Protein AF-A0A661MQG3-F1 (afdb_monomer_lite)

pLDDT: mean 91.05, std 12.56, range [43.84, 98.38]

Structure (mmCIF, N/CA/C/O backbone):
data_AF-A0A661MQG3-F1
#
_entry.id   AF-A0A661MQG3-F1
#
loop_
_atom_site.group_PDB
_atom_site.id
_atom_site.type_symbol
_atom_site.label_atom_id
_atom_site.label_alt_id
_atom_site.label_comp_id
_atom_site.label_asym_id
_atom_site.label_entity_id
_atom_site.label_seq_id
_atom_site.pdbx_PDB_ins_code
_atom_site.Cartn_x
_atom_site.Cartn_y
_atom_site.Cartn_z
_atom_site.occupancy
_atom_site.B_iso_or_equiv
_atom_site.auth_seq_id
_atom_site.auth_comp_id
_atom_site.auth_asym_id
_atom_site.auth_atom_id
_atom_site.pdbx_PDB_model_num
ATOM 1 N N . ALA A 1 1 ? -15.760 -5.664 32.650 1.00 43.84 1 ALA A N 1
ATOM 2 C CA . ALA A 1 1 ? -16.025 -4.884 31.423 1.00 43.84 1 ALA A CA 1
ATOM 3 C C . ALA A 1 1 ? -14.913 -5.163 30.416 1.00 43.84 1 ALA A C 1
ATOM 5 O O . ALA A 1 1 ? -13.755 -4.942 30.748 1.00 43.84 1 ALA A O 1
ATOM 6 N N . LYS A 1 2 ? -15.217 -5.725 29.237 1.00 50.94 2 LYS A N 1
ATOM 7 C CA . LYS A 1 2 ? -14.203 -5.898 28.185 1.00 50.94 2 LYS A CA 1
ATOM 8 C C . LYS A 1 2 ? -13.904 -4.511 27.613 1.00 50.94 2 LYS A C 1
ATOM 10 O O . LYS A 1 2 ? -14.799 -3.888 27.055 1.00 50.94 2 LYS A O 1
ATOM 15 N N . GLY A 1 3 ? -12.694 -4.007 27.856 1.00 52.34 3 GLY A N 1
ATOM 16 C CA . GLY A 1 3 ? -12.271 -2.675 27.428 1.00 52.34 3 GLY A CA 1
ATOM 17 C C . GLY A 1 3 ? -12.491 -2.482 25.929 1.00 52.34 3 GLY A C 1
ATOM 18 O O . GLY A 1 3 ? -12.221 -3.386 25.138 1.0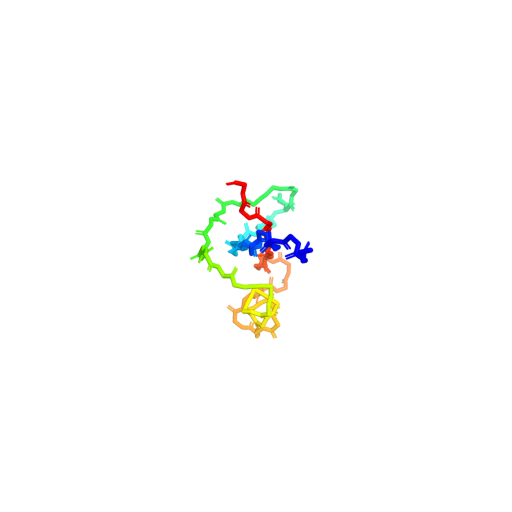0 52.34 3 GLY A O 1
ATOM 19 N N . ALA A 1 4 ? -13.011 -1.317 25.547 1.00 59.44 4 ALA A N 1
ATOM 20 C CA . ALA A 1 4 ? -13.220 -0.955 24.155 1.00 59.44 4 ALA A CA 1
ATOM 21 C C . ALA A 1 4 ? -11.879 -1.026 23.406 1.00 59.44 4 ALA A C 1
ATOM 23 O O . ALA A 1 4 ? -10.984 -0.206 23.614 1.00 59.44 4 ALA A O 1
ATOM 24 N N . LYS A 1 5 ? -11.719 -2.041 22.553 1.00 63.44 5 LYS A N 1
ATOM 25 C CA . LYS A 1 5 ? -10.570 -2.167 21.656 1.00 63.44 5 LYS A CA 1
ATOM 26 C C . LYS A 1 5 ? -10.589 -0.947 20.737 1.00 63.44 5 LYS A C 1
ATOM 28 O O . LYS A 1 5 ? -11.494 -0.831 19.914 1.00 63.44 5 LYS A O 1
ATOM 33 N N . ARG A 1 6 ? -9.620 -0.030 20.878 1.00 68.25 6 ARG A N 1
ATOM 34 C CA . ARG A 1 6 ? -9.423 1.041 19.889 1.00 68.25 6 ARG A CA 1
ATOM 35 C C . ARG A 1 6 ? -9.301 0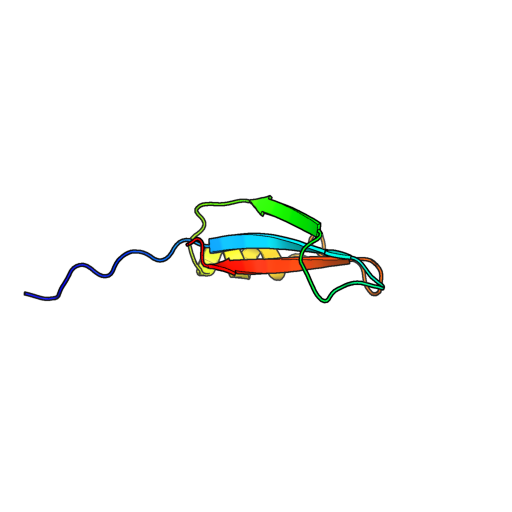.373 18.524 1.00 68.25 6 ARG A C 1
ATOM 37 O O . ARG A 1 6 ? -8.443 -0.490 18.330 1.00 68.25 6 ARG A O 1
ATOM 44 N N . MET A 1 7 ? -10.201 0.720 17.615 1.00 80.62 7 MET A N 1
ATOM 45 C CA . MET A 1 7 ? -10.233 0.136 16.284 1.00 80.62 7 MET A CA 1
ATOM 46 C C . MET A 1 7 ? -9.048 0.718 15.512 1.00 80.62 7 MET A C 1
ATOM 48 O O . MET A 1 7 ? -9.088 1.869 15.090 1.00 80.62 7 MET A O 1
ATOM 52 N N . THR A 1 8 ? -7.948 -0.035 15.430 1.00 90.94 8 THR A N 1
ATOM 53 C CA . THR A 1 8 ? -6.749 0.404 14.709 1.00 90.94 8 THR A CA 1
ATOM 54 C C . THR A 1 8 ? -7.116 0.649 13.254 1.00 90.94 8 THR A C 1
ATOM 56 O O . THR A 1 8 ? -7.618 -0.256 12.584 1.00 90.94 8 THR A O 1
ATOM 59 N N . LYS A 1 9 ? -6.874 1.872 12.789 1.00 96.56 9 LYS A N 1
ATOM 60 C CA . LYS A 1 9 ? -7.039 2.251 11.392 1.00 96.56 9 LYS A CA 1
ATOM 61 C C . LYS A 1 9 ? -5.737 2.050 10.635 1.00 96.56 9 LYS A C 1
ATOM 63 O O . LYS A 1 9 ? -4.656 2.072 11.225 1.00 96.56 9 LYS A O 1
ATOM 68 N N . TYR A 1 10 ? -5.862 1.820 9.340 1.00 97.44 10 TYR A N 1
ATOM 69 C CA . TYR A 1 10 ? -4.755 1.600 8.428 1.00 97.44 10 TYR A CA 1
ATOM 70 C C . TYR A 1 10 ? -4.841 2.574 7.257 1.00 97.44 10 TYR A C 1
ATOM 72 O O . TYR A 1 10 ? -5.917 3.045 6.877 1.00 97.44 10 TYR A O 1
ATOM 80 N N . LYS A 1 11 ? -3.684 2.856 6.673 1.00 97.94 11 LYS A N 1
ATOM 81 C CA . LYS A 1 11 ? -3.529 3.627 5.442 1.00 97.94 11 LYS A CA 1
ATOM 82 C C . LYS A 1 11 ? -2.784 2.785 4.415 1.00 97.94 11 LYS A C 1
ATOM 84 O O . LYS A 1 11 ? -1.927 1.984 4.787 1.00 97.94 11 LYS A O 1
ATOM 89 N N . ILE A 1 12 ? -3.096 2.994 3.143 1.00 98.38 12 ILE A N 1
ATOM 90 C CA . ILE A 1 12 ? -2.311 2.462 2.030 1.00 98.38 12 ILE A CA 1
ATOM 91 C C . ILE A 1 12 ? -1.199 3.445 1.718 1.00 98.38 12 ILE A C 1
ATOM 93 O O . ILE A 1 12 ? -1.440 4.654 1.644 1.00 98.38 12 ILE A O 1
ATOM 97 N N . VAL A 1 13 ? -0.004 2.921 1.510 1.00 97.88 13 VAL A N 1
ATOM 98 C CA . VAL A 1 13 ? 1.180 3.686 1.148 1.00 97.88 13 VAL A CA 1
ATOM 99 C C . VAL A 1 13 ? 1.848 3.066 -0.072 1.00 97.88 13 VAL A C 1
ATOM 101 O O . VAL A 1 13 ? 1.822 1.851 -0.220 1.00 97.88 13 VAL A O 1
ATOM 104 N N . ARG A 1 14 ? 2.440 3.881 -0.939 1.00 97.56 14 ARG A N 1
ATOM 105 C CA . ARG A 1 14 ? 3.158 3.419 -2.131 1.00 97.56 14 ARG A CA 1
ATOM 106 C C . ARG A 1 14 ? 4.658 3.459 -1.907 1.00 97.56 14 ARG A C 1
ATOM 108 O O . ARG A 1 14 ? 5.161 4.433 -1.354 1.00 97.56 14 ARG A O 1
ATOM 115 N N . PHE A 1 15 ? 5.346 2.423 -2.362 1.00 96.94 15 PHE A N 1
ATOM 116 C CA . PHE A 1 15 ? 6.799 2.332 -2.420 1.00 96.94 15 PHE A CA 1
ATOM 117 C C . PHE A 1 15 ? 7.234 2.266 -3.881 1.00 96.94 15 PHE A C 1
ATOM 119 O O . PHE A 1 15 ? 6.629 1.541 -4.669 1.00 96.94 15 PHE A O 1
ATOM 126 N N . GLU A 1 16 ? 8.288 2.993 -4.232 1.00 96.19 16 GLU A N 1
ATOM 127 C CA . GLU A 1 16 ? 8.832 3.057 -5.592 1.00 96.19 16 GLU A CA 1
ATOM 128 C C . GLU A 1 16 ? 10.287 2.578 -5.593 1.00 96.19 16 GLU A C 1
ATOM 130 O O . GLU A 1 16 ? 11.055 2.868 -4.671 1.00 96.19 16 GLU A O 1
ATOM 135 N N . PHE A 1 17 ? 10.680 1.828 -6.619 1.00 92.50 17 PHE A N 1
ATOM 136 C CA . PHE A 1 17 ? 12.061 1.394 -6.814 1.00 92.50 17 PHE A CA 1
ATOM 137 C C . PHE A 1 17 ? 12.901 2.504 -7.474 1.00 92.50 17 PHE A C 1
ATOM 139 O O . PHE A 1 17 ? 12.372 3.324 -8.222 1.00 92.50 17 PHE A O 1
ATOM 146 N N . PRO A 1 18 ? 14.224 2.553 -7.224 1.00 91.12 18 PRO A N 1
ATOM 147 C CA . PRO A 1 18 ? 14.996 1.638 -6.376 1.00 91.12 18 PRO A CA 1
ATOM 148 C C . PRO A 1 18 ? 14.889 1.935 -4.869 1.00 91.12 18 PRO A C 1
ATOM 150 O O . PRO A 1 18 ? 15.353 1.140 -4.058 1.00 91.12 18 PRO A O 1
ATOM 153 N N . ASN A 1 19 ? 14.297 3.064 -4.473 1.00 85.94 19 ASN A N 1
ATOM 154 C CA . ASN A 1 19 ? 14.284 3.533 -3.087 1.00 85.94 19 ASN A CA 1
ATOM 155 C C . ASN A 1 19 ? 13.006 3.120 -2.330 1.00 85.94 19 ASN A C 1
ATOM 157 O O . ASN A 1 19 ? 12.213 3.964 -1.917 1.00 85.94 19 ASN A O 1
ATOM 161 N N . CYS A 1 20 ? 12.823 1.817 -2.109 1.00 88.00 20 CYS A N 1
ATOM 162 C CA . CYS A 1 20 ? 11.623 1.265 -1.471 1.00 88.00 20 CYS A CA 1
ATOM 163 C C . CYS A 1 20 ? 11.714 1.155 0.067 1.00 88.00 20 CYS A C 1
ATOM 165 O O . CYS A 1 20 ? 10.953 0.408 0.679 1.00 88.00 20 CYS A O 1
ATOM 167 N N . PHE A 1 21 ? 12.651 1.862 0.710 1.00 90.06 21 PHE A N 1
ATOM 168 C CA . PHE A 1 21 ? 12.822 1.830 2.173 1.00 90.06 21 PHE A CA 1
ATOM 169 C C . PHE A 1 21 ? 11.781 2.667 2.922 1.00 90.06 21 PHE A C 1
ATOM 171 O O . PHE A 1 21 ? 11.504 2.408 4.092 1.00 90.06 21 PHE A O 1
ATOM 178 N N . SER A 1 22 ? 11.207 3.661 2.244 1.00 90.12 22 SER A N 1
ATOM 179 C CA . SER A 1 22 ? 10.197 4.561 2.788 1.00 90.12 22 SER A CA 1
ATOM 180 C C . SER A 1 22 ? 9.086 4.758 1.765 1.00 90.12 22 SER A C 1
ATOM 182 O O . SER A 1 22 ? 9.369 4.801 0.566 1.00 90.12 22 SER A O 1
ATOM 184 N N . PRO A 1 23 ? 7.831 4.906 2.209 1.00 92.38 23 PRO A N 1
ATOM 185 C CA . PRO A 1 23 ? 6.748 5.180 1.287 1.00 92.38 23 PRO A CA 1
ATOM 186 C C . PRO A 1 23 ? 6.888 6.578 0.679 1.00 92.38 23 PRO A C 1
ATOM 188 O O . PRO A 1 23 ? 7.168 7.547 1.388 1.00 92.38 23 PRO A O 1
ATOM 191 N N . THR A 1 24 ? 6.646 6.690 -0.623 1.00 93.75 24 THR A N 1
ATOM 192 C CA . THR A 1 24 ? 6.659 7.958 -1.364 1.00 93.75 24 THR A CA 1
ATOM 193 C C . THR A 1 24 ? 5.327 8.692 -1.244 1.00 93.75 24 THR A C 1
ATOM 195 O O . THR A 1 24 ? 5.289 9.922 -1.245 1.00 93.75 24 THR A O 1
ATOM 198 N N . GLN A 1 25 ? 4.224 7.951 -1.086 1.00 95.00 25 GLN A N 1
ATOM 199 C CA . GLN A 1 25 ? 2.877 8.518 -1.092 1.00 95.00 25 GLN A CA 1
ATOM 200 C C . GLN A 1 25 ? 1.906 7.756 -0.182 1.00 95.00 25 GLN 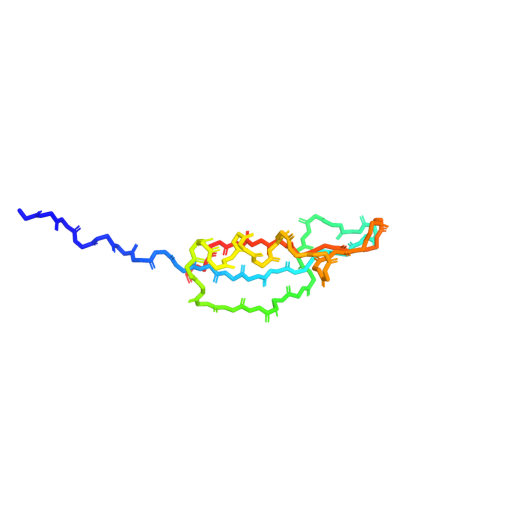A C 1
ATOM 202 O O . GLN A 1 25 ? 2.018 6.547 0.003 1.00 95.00 25 GLN A O 1
ATOM 207 N N . VAL A 1 26 ? 0.901 8.461 0.352 1.00 97.12 26 VAL A N 1
ATOM 208 C CA . VAL A 1 26 ? -0.289 7.860 0.976 1.00 97.12 26 VAL A CA 1
ATOM 209 C C . VAL A 1 26 ? -1.424 7.822 -0.048 1.00 97.12 26 VAL A C 1
ATOM 211 O O . VAL A 1 26 ? -1.813 8.864 -0.569 1.00 97.12 26 VAL A O 1
ATOM 214 N N . ILE A 1 27 ? -1.970 6.636 -0.317 1.00 97.50 27 ILE A N 1
ATOM 215 C CA . ILE A 1 27 ? -3.002 6.415 -1.345 1.00 97.50 27 ILE A CA 1
ATOM 216 C C . ILE A 1 27 ? -4.414 6.453 -0.743 1.00 97.50 27 ILE A C 1
ATOM 218 O O . ILE A 1 27 ? -5.324 7.046 -1.317 1.00 97.50 27 ILE A O 1
ATOM 222 N N . LYS A 1 28 ? -4.612 5.830 0.427 1.00 97.31 28 LYS A N 1
ATOM 223 C CA . LYS A 1 28 ? -5.901 5.752 1.149 1.00 97.31 28 LYS A CA 1
ATOM 224 C C . LYS A 1 28 ? -5.676 5.769 2.660 1.00 97.31 28 LYS A C 1
ATOM 226 O O . LYS A 1 28 ? -4.596 5.407 3.113 1.00 97.31 28 LYS A O 1
ATOM 231 N N . ARG A 1 29 ? -6.689 6.155 3.4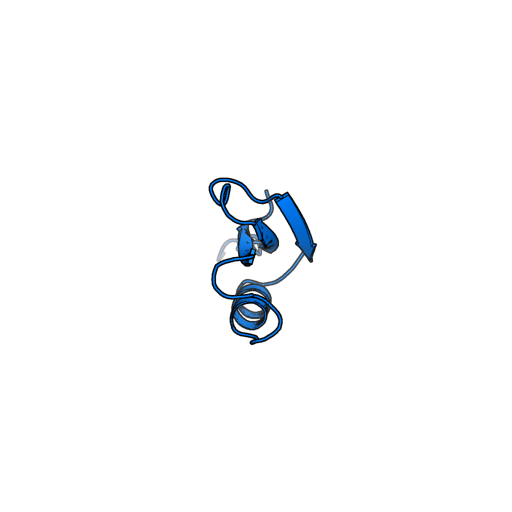41 1.00 97.44 29 ARG A N 1
ATOM 232 C CA . ARG A 1 29 ? -6.653 6.265 4.916 1.00 97.44 29 ARG A CA 1
ATOM 233 C C . ARG A 1 29 ? -7.913 5.678 5.551 1.00 97.44 29 ARG A C 1
ATOM 235 O O . ARG A 1 29 ? -8.864 5.376 4.835 1.00 97.44 29 ARG A O 1
ATOM 242 N N . ASN A 1 30 ? -7.937 5.582 6.881 1.00 96.00 30 ASN A N 1
ATOM 243 C CA . ASN A 1 30 ? -9.086 5.169 7.693 1.00 96.00 30 ASN A CA 1
ATOM 244 C C . ASN A 1 30 ? -9.642 3.762 7.405 1.00 96.00 30 ASN A C 1
ATOM 246 O O . ASN A 1 30 ? -10.778 3.452 7.789 1.00 96.00 30 ASN A O 1
ATOM 250 N N . LEU A 1 31 ? -8.827 2.893 6.809 1.00 96.62 31 LEU A N 1
ATOM 251 C CA . LEU A 1 31 ? -9.198 1.524 6.470 1.00 96.62 31 LEU A CA 1
ATOM 252 C C . LEU A 1 31 ? -9.187 0.619 7.703 1.00 96.62 31 LEU A C 1
ATOM 254 O O . LEU A 1 31 ? -8.419 0.816 8.650 1.00 96.62 31 LEU A O 1
ATOM 258 N N . SER A 1 32 ? -10.026 -0.407 7.680 1.00 96.31 32 SER A N 1
ATOM 259 C CA . SER A 1 32 ? -9.822 -1.611 8.483 1.00 96.31 32 SER A CA 1
ATOM 260 C C . SER A 1 32 ? -8.599 -2.395 7.985 1.00 96.31 32 SER A C 1
ATOM 262 O O . SER A 1 32 ? -8.081 -2.164 6.891 1.00 96.31 32 SER A O 1
ATOM 264 N N . LEU A 1 33 ? -8.126 -3.352 8.790 1.00 95.88 33 LEU A N 1
ATOM 265 C CA . LEU A 1 33 ? -7.043 -4.248 8.373 1.00 95.88 33 LEU A CA 1
ATOM 266 C C . LEU A 1 33 ? -7.431 -5.060 7.130 1.00 95.88 33 LEU A C 1
ATOM 268 O O . LEU A 1 33 ? -6.607 -5.246 6.242 1.00 95.88 33 LEU A O 1
ATOM 272 N N . GLU A 1 34 ? -8.676 -5.533 7.074 1.00 97.25 34 GLU A N 1
ATOM 273 C CA . GLU A 1 34 ? -9.173 -6.359 5.976 1.00 97.25 34 GLU A CA 1
ATOM 274 C C . GLU A 1 34 ? -9.208 -5.578 4.661 1.00 97.25 34 GLU A C 1
ATOM 276 O O . GLU A 1 34 ? -8.669 -6.046 3.663 1.00 97.25 34 GLU A O 1
ATOM 281 N N . GLU A 1 35 ? -9.738 -4.352 4.672 1.00 97.62 35 GLU A N 1
ATOM 282 C CA . GLU A 1 35 ? -9.734 -3.477 3.492 1.00 97.62 35 GLU A CA 1
ATOM 283 C C . GLU A 1 35 ? -8.309 -3.159 3.024 1.00 97.62 35 GLU A C 1
ATOM 285 O O . GLU A 1 35 ? -8.037 -3.140 1.823 1.00 97.62 35 GLU A O 1
ATOM 290 N N . ALA A 1 36 ? -7.384 -2.938 3.964 1.00 97.81 36 ALA A N 1
ATOM 291 C CA . ALA A 1 36 ? -5.993 -2.664 3.635 1.00 97.81 36 ALA A CA 1
ATOM 292 C C . ALA A 1 36 ? -5.300 -3.876 2.985 1.00 97.81 36 ALA A C 1
ATOM 294 O O . ALA A 1 36 ? -4.621 -3.737 1.969 1.00 97.81 36 ALA A O 1
ATOM 295 N N . GLN A 1 37 ? -5.521 -5.077 3.527 1.00 97.81 37 GLN A N 1
ATOM 296 C CA . GLN A 1 37 ? -5.004 -6.325 2.962 1.00 97.81 37 GLN A CA 1
ATOM 297 C C . GLN A 1 37 ? -5.628 -6.652 1.607 1.00 97.81 37 GLN A C 1
ATOM 299 O O . GLN A 1 37 ? -4.926 -7.113 0.711 1.00 97.81 37 GLN A O 1
ATOM 304 N N . ALA A 1 38 ? -6.933 -6.425 1.456 1.00 98.12 38 ALA A N 1
ATOM 305 C CA . ALA A 1 38 ? -7.632 -6.626 0.196 1.00 98.12 38 ALA A CA 1
ATOM 306 C C . ALA A 1 38 ? -7.080 -5.701 -0.894 1.00 98.12 38 ALA A C 1
ATOM 308 O O . ALA A 1 38 ? -6.882 -6.157 -2.016 1.00 98.12 38 ALA A O 1
ATOM 309 N N . HIS A 1 39 ? -6.768 -4.438 -0.566 1.00 97.94 39 HIS A N 1
ATOM 310 C CA . HIS A 1 39 ? -6.138 -3.511 -1.510 1.00 97.94 39 HIS A CA 1
ATOM 311 C C . HIS A 1 39 ? -4.807 -4.069 -2.025 1.00 97.94 39 HIS A C 1
ATOM 313 O O . HIS A 1 39 ? -4.671 -4.229 -3.228 1.00 97.94 39 HIS A O 1
ATOM 319 N N . CYS A 1 40 ? -3.882 -4.451 -1.141 1.00 96.69 40 CYS A N 1
ATOM 320 C CA . CYS A 1 40 ? -2.543 -4.930 -1.525 1.00 96.69 40 CYS A CA 1
ATOM 321 C C . CYS A 1 40 ? -2.509 -6.275 -2.276 1.00 96.69 40 CYS A C 1
ATOM 323 O O . CYS A 1 40 ? -1.441 -6.696 -2.706 1.00 96.69 40 CYS A O 1
ATOM 325 N N . ARG A 1 41 ? -3.637 -6.988 -2.394 1.00 96.94 41 ARG A N 1
ATOM 326 C CA . ARG A 1 41 ? -3.739 -8.242 -3.166 1.00 96.94 41 ARG A CA 1
ATOM 327 C C . ARG A 1 41 ? -4.222 -8.035 -4.598 1.00 96.94 41 ARG A C 1
ATOM 329 O O . ARG A 1 41 ? -4.316 -9.008 -5.336 1.00 96.94 41 ARG A O 1
ATOM 336 N N . ARG A 1 42 ? -4.609 -6.815 -4.971 1.00 97.00 42 ARG A N 1
ATOM 337 C CA . ARG A 1 42 ? -5.108 -6.530 -6.316 1.00 97.00 42 ARG A CA 1
ATOM 338 C C . ARG A 1 42 ? -3.942 -6.377 -7.283 1.00 97.00 42 ARG A C 1
ATOM 340 O O . ARG A 1 42 ? -2.973 -5.688 -6.966 1.00 97.00 42 ARG A O 1
ATOM 347 N N . ASP A 1 43 ? -4.101 -6.911 -8.487 1.00 96.25 43 ASP A N 1
ATOM 348 C CA . ASP A 1 43 ? -3.075 -6.839 -9.533 1.00 96.25 43 ASP A 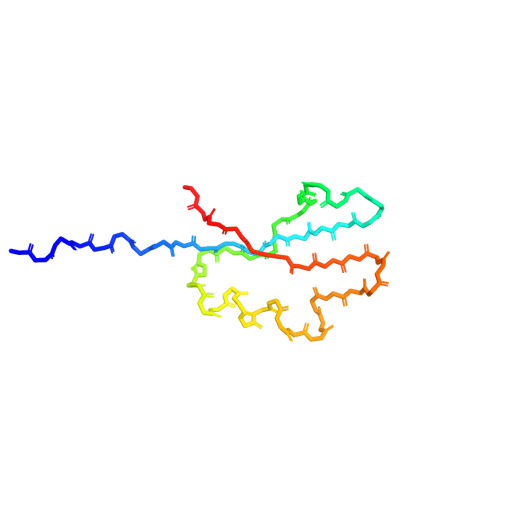CA 1
ATOM 349 C C . ASP A 1 43 ? -2.744 -5.393 -9.950 1.00 96.25 43 ASP A C 1
ATOM 351 O O . ASP A 1 43 ? -1.635 -5.109 -10.387 1.00 96.25 43 ASP A O 1
ATOM 355 N N . ASP A 1 44 ? -3.678 -4.450 -9.772 1.00 96.44 44 ASP A N 1
ATOM 356 C CA . ASP A 1 44 ? -3.499 -3.028 -10.101 1.00 96.44 44 ASP A CA 1
ATOM 357 C C . ASP A 1 44 ? -2.845 -2.203 -8.979 1.00 96.44 44 ASP A C 1
ATOM 359 O O . ASP A 1 44 ? -2.872 -0.972 -9.010 1.00 96.44 44 ASP A O 1
ATOM 363 N N . THR A 1 45 ? -2.284 -2.865 -7.965 1.00 96.88 45 THR A N 1
ATOM 364 C CA . THR A 1 45 ? -1.639 -2.212 -6.810 1.00 96.88 45 THR A CA 1
ATOM 365 C C . THR A 1 45 ? -0.144 -2.482 -6.727 1.00 96.88 45 THR A C 1
ATOM 367 O O . THR A 1 45 ? 0.497 -2.156 -5.726 1.00 96.88 45 THR A O 1
ATOM 370 N N . HIS A 1 46 ? 0.431 -3.035 -7.792 1.00 96.50 46 HIS A N 1
ATOM 371 C CA . HIS A 1 46 ? 1.868 -3.161 -7.954 1.00 96.50 46 HIS A CA 1
ATOM 372 C C . HIS A 1 46 ? 2.264 -3.262 -9.426 1.00 96.50 46 HIS A C 1
ATOM 374 O O . HIS A 1 46 ? 1.512 -3.733 -10.275 1.00 96.50 46 HIS A O 1
ATOM 380 N N . GLU A 1 47 ? 3.511 -2.917 -9.703 1.00 96.62 47 GLU A N 1
ATOM 381 C CA . GLU A 1 47 ? 4.191 -3.194 -10.958 1.00 96.62 47 GLU A CA 1
ATOM 382 C C . GLU A 1 47 ? 5.574 -3.754 -10.626 1.00 96.62 47 GLU A C 1
ATOM 384 O O . GLU A 1 47 ? 6.378 -3.115 -9.939 1.00 96.62 47 GLU A O 1
ATOM 389 N N . SER A 1 48 ? 5.834 -4.987 -11.065 1.00 92.81 48 SER A N 1
ATOM 390 C CA . SER A 1 48 ? 7.030 -5.733 -10.670 1.00 92.81 48 SER A CA 1
ATOM 391 C C . SER A 1 48 ? 8.305 -4.962 -11.013 1.00 92.81 48 SER A C 1
ATOM 393 O O . SER A 1 48 ? 8.594 -4.712 -12.179 1.00 92.81 48 SER A O 1
ATOM 395 N N . GLY A 1 49 ? 9.087 -4.624 -9.986 1.00 91.50 49 GLY A N 1
ATOM 396 C CA . GLY A 1 49 ? 10.347 -3.893 -10.131 1.00 91.50 49 GLY A CA 1
ATOM 397 C C . GLY A 1 49 ? 10.210 -2.377 -10.310 1.00 91.50 49 GLY A C 1
ATOM 398 O O . GLY A 1 49 ? 11.238 -1.716 -10.433 1.00 91.50 49 GLY A O 1
ATOM 399 N N . VAL A 1 50 ? 8.994 -1.817 -10.285 1.00 96.50 50 VAL A N 1
ATOM 400 C CA . VAL A 1 50 ? 8.760 -0.367 -10.434 1.00 96.50 50 VAL A CA 1
ATOM 401 C C . VAL A 1 50 ? 8.148 0.227 -9.170 1.00 96.50 50 VAL A C 1
ATOM 403 O O . VAL A 1 50 ? 8.722 1.144 -8.584 1.00 96.50 50 VAL A O 1
ATOM 406 N N . TRP A 1 51 ? 7.037 -0.326 -8.685 1.00 96.94 51 TRP A N 1
ATOM 407 C CA . TRP A 1 51 ? 6.375 0.153 -7.470 1.00 96.94 51 TRP A CA 1
ATOM 408 C C . TRP A 1 51 ? 5.434 -0.902 -6.880 1.00 96.94 51 TRP A C 1
ATOM 410 O O . TRP A 1 51 ? 5.028 -1.847 -7.554 1.00 96.94 51 TRP A O 1
ATOM 420 N N . PHE A 1 52 ? 5.063 -0.745 -5.613 1.00 97.19 52 PHE A N 1
ATOM 421 C CA . PHE A 1 52 ? 4.009 -1.538 -4.979 1.00 97.19 52 PHE A CA 1
ATOM 422 C C . PHE A 1 52 ? 3.315 -0.748 -3.870 1.00 97.19 52 PHE A C 1
ATOM 424 O O . PHE A 1 52 ? 3.925 0.097 -3.210 1.00 97.19 52 PHE A O 1
ATOM 431 N N . ASP A 1 53 ? 2.039 -1.037 -3.640 1.00 98.00 53 ASP A N 1
ATOM 432 C CA . ASP A 1 53 ? 1.290 -0.506 -2.508 1.00 98.00 53 ASP A CA 1
ATOM 433 C C . ASP A 1 53 ? 1.415 -1.453 -1.299 1.00 98.00 53 ASP A C 1
ATOM 435 O O . ASP A 1 53 ? 1.123 -2.647 -1.374 1.00 98.00 53 ASP A O 1
ATOM 439 N N . GLY A 1 54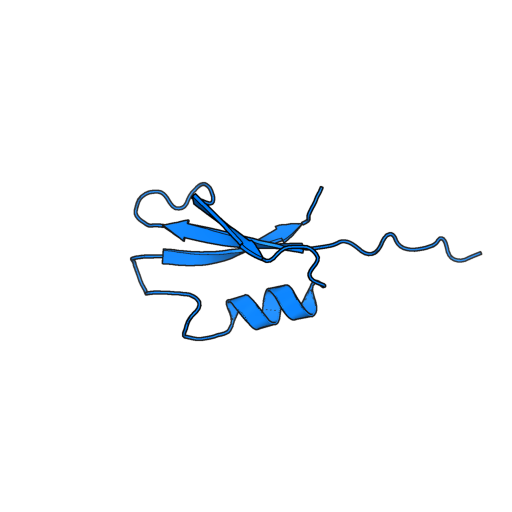 ? 1.810 -0.912 -0.150 1.00 96.69 54 GLY A N 1
ATOM 440 C CA . GLY A 1 54 ? 1.743 -1.559 1.159 1.00 96.69 54 GLY A CA 1
ATOM 441 C C . GLY A 1 54 ? 0.722 -0.881 2.074 1.00 96.69 54 GLY A C 1
ATOM 442 O O . GLY A 1 54 ? 0.042 0.072 1.690 1.00 96.69 54 GLY A O 1
ATOM 443 N N . TYR A 1 55 ? 0.629 -1.338 3.323 1.00 97.50 55 TYR A N 1
ATOM 444 C CA . TYR A 1 55 ? -0.214 -0.694 4.328 1.00 97.50 55 TYR A CA 1
ATOM 445 C C . TYR A 1 55 ? 0.496 -0.516 5.667 1.00 97.50 55 TYR A C 1
ATOM 447 O O . TYR A 1 55 ? 1.292 -1.347 6.100 1.00 97.50 55 TYR A O 1
ATOM 455 N N . GLU A 1 56 ? 0.149 0.563 6.362 1.00 96.62 56 GLU A N 1
ATOM 456 C CA . GLU A 1 56 ? 0.677 0.899 7.683 1.00 96.62 56 GLU A CA 1
ATOM 457 C C . GLU A 1 56 ? -0.463 1.259 8.635 1.00 96.62 56 GLU A C 1
ATOM 459 O O . GLU A 1 56 ? -1.525 1.719 8.211 1.00 96.62 56 GLU A O 1
ATOM 464 N N . LYS A 1 57 ? -0.238 1.090 9.942 1.00 96.31 57 LYS A N 1
ATOM 465 C CA . LYS A 1 57 ? -1.165 1.589 10.967 1.00 96.31 57 LYS A CA 1
ATOM 466 C C . LYS A 1 57 ? -1.191 3.119 10.933 1.00 96.31 57 LYS A C 1
ATOM 468 O O . LYS A 1 57 ? -0.136 3.753 10.890 1.00 96.31 57 LYS A O 1
ATOM 473 N N . GLU A 1 58 ? -2.379 3.709 10.998 1.00 90.25 58 GLU A N 1
ATOM 474 C CA . GLU A 1 58 ? -2.513 5.130 11.317 1.00 90.25 58 GLU A CA 1
ATOM 475 C C . GLU A 1 58 ? -2.204 5.346 12.803 1.00 90.25 58 GLU A C 1
ATOM 477 O O . GLU A 1 58 ? -2.636 4.569 13.661 1.00 90.25 58 GLU A O 1
ATOM 482 N N . LYS A 1 59 ? -1.378 6.362 13.068 1.00 80.31 59 LYS A N 1
ATOM 483 C CA . LYS A 1 59 ? -1.012 6.812 14.412 1.00 80.31 59 LYS A CA 1
ATOM 484 C C . LYS A 1 59 ? -2.027 7.823 14.920 1.00 80.31 59 LYS A C 1
ATOM 486 O O . LYS A 1 59 ? -2.497 8.622 14.081 1.00 80.31 59 LYS A O 1
#

Sequence (59 aa):
AKGAKRMTKYKIVRFEFPNCFSPTQVIKRNLSLEEAQAHCRRDDTHESGVWFDGYEKEK

Radius of gyration: 13.4 Å; chains: 1; bounding box: 31×17×42 Å

Foldseek 3Di:
DPDDDPQWKKWKFKAFPPGRPDGPDTDGIRDHPVVQVVQQPDPVQDDPRGMGIHMDTDD

Secondary structure (DSSP, 8-state):
---------EEEEEEESS-TTS-SEEEEEEE-HHHHHHHHTSGGGEETTTEEEEEEE--